Protein AF-A0A4V1UJS9-F1 (afdb_monomer_lite)

Radius of gyration: 13.14 Å; chains: 1; bounding box: 33×23×34 Å

pLDDT: mean 77.14, std 13.51, range [44.62, 93.06]

Secondary structure (DSSP, 8-state):
-HHHHHHHSS-TT----EEEEEEE-TTS-EEEEEEE-SS--TT----S-SHHHHHHHHHHHHTT--EEE-TTSSS-EEEEEE--

Structure (mmCIF, N/CA/C/O backbone):
data_AF-A0A4V1UJS9-F1
#
_entry.id   AF-A0A4V1UJS9-F1
#
loop_
_atom_site.group_PDB
_atom_site.id
_atom_site.type_symbol
_atom_site.label_atom_id
_atom_site.label_alt_id
_atom_site.label_comp_id
_atom_site.label_asym_id
_atom_site.label_entity_id
_atom_site.label_seq_id
_atom_site.pdbx_PDB_ins_code
_atom_site.Cartn_x
_atom_site.Cartn_y
_atom_site.Cartn_z
_atom_site.occupancy
_atom_site.B_iso_or_equiv
_atom_site.auth_seq_id
_atom_site.auth_comp_id
_atom_site.auth_asym_id
_atom_site.auth_atom_id
_atom_site.pdbx_PDB_model_num
ATOM 1 N N . LEU A 1 1 ? 6.543 -1.382 4.487 1.00 72.31 1 LEU A N 1
ATOM 2 C CA . LEU A 1 1 ? 5.760 -1.692 3.268 1.00 72.31 1 LEU A CA 1
ATOM 3 C C . LEU A 1 1 ? 6.197 -0.811 2.103 1.00 72.31 1 LEU A C 1
ATOM 5 O O . LEU A 1 1 ? 6.667 -1.355 1.116 1.00 72.31 1 LEU A O 1
ATOM 9 N N . VAL A 1 2 ? 6.196 0.516 2.267 1.00 80.00 2 VAL A N 1
ATOM 10 C CA . VAL A 1 2 ? 6.664 1.486 1.251 1.00 80.00 2 VAL A CA 1
ATOM 11 C C . VAL A 1 2 ? 8.060 1.170 0.701 1.00 80.00 2 VAL A C 1
ATOM 13 O O . VAL A 1 2 ? 8.248 1.116 -0.505 1.00 80.00 2 VAL A O 1
ATOM 16 N N . THR A 1 3 ? 9.037 0.860 1.559 1.00 76.38 3 THR A N 1
ATOM 17 C CA . THR A 1 3 ? 10.395 0.501 1.107 1.00 76.38 3 THR A CA 1
ATOM 18 C C . THR A 1 3 ? 10.431 -0.743 0.217 1.00 76.38 3 THR A C 1
ATOM 20 O O . THR A 1 3 ? 11.293 -0.833 -0.648 1.00 76.38 3 THR A O 1
ATOM 23 N N . ASN A 1 4 ? 9.525 -1.707 0.417 1.00 76.62 4 ASN A N 1
ATOM 24 C CA . ASN A 1 4 ? 9.447 -2.878 -0.456 1.00 76.62 4 ASN A CA 1
ATOM 25 C C . ASN A 1 4 ? 8.826 -2.492 -1.802 1.00 76.62 4 ASN A C 1
ATOM 27 O O . ASN A 1 4 ? 9.370 -2.877 -2.827 1.00 76.62 4 ASN A O 1
ATOM 31 N N . ALA A 1 5 ? 7.767 -1.679 -1.805 1.00 80.19 5 ALA A N 1
ATOM 32 C CA . ALA A 1 5 ? 7.193 -1.159 -3.045 1.00 80.19 5 ALA A CA 1
ATOM 33 C C . ALA A 1 5 ? 8.254 -0.398 -3.866 1.00 80.19 5 ALA A C 1
ATOM 35 O O . ALA A 1 5 ? 8.482 -0.720 -5.023 1.00 80.19 5 ALA A O 1
ATOM 36 N N . VAL A 1 6 ? 9.027 0.499 -3.242 1.00 80.88 6 VAL A N 1
ATOM 37 C CA . VAL A 1 6 ? 10.108 1.245 -3.924 1.00 80.88 6 VAL A CA 1
ATOM 38 C C . VAL A 1 6 ? 11.188 0.326 -4.505 1.00 80.88 6 VAL A C 1
ATOM 40 O O . VAL A 1 6 ? 11.774 0.643 -5.533 1.00 80.88 6 VAL A O 1
ATOM 43 N N . LYS A 1 7 ? 11.477 -0.805 -3.854 1.00 79.06 7 LYS A N 1
ATOM 44 C CA . LYS A 1 7 ? 12.525 -1.733 -4.299 1.00 79.06 7 LYS A CA 1
ATOM 45 C C . LYS A 1 7 ? 12.093 -2.671 -5.419 1.00 79.06 7 LYS A C 1
ATOM 47 O O . LYS A 1 7 ? 12.965 -3.136 -6.143 1.00 79.06 7 LYS A O 1
ATOM 52 N N . TYR A 1 8 ? 10.808 -3.018 -5.490 1.00 81.44 8 TYR A N 1
ATOM 53 C CA . TYR A 1 8 ? 10.355 -4.168 -6.279 1.00 81.44 8 TYR A CA 1
ATOM 54 C C . TYR A 1 8 ? 9.169 -3.878 -7.207 1.00 81.44 8 TYR A C 1
ATOM 56 O O . TYR A 1 8 ? 8.875 -4.718 -8.049 1.00 81.44 8 TYR A O 1
ATOM 64 N N . ALA A 1 9 ? 8.478 -2.740 -7.073 1.00 81.75 9 ALA A N 1
ATOM 65 C CA . ALA A 1 9 ? 7.303 -2.442 -7.895 1.00 81.75 9 ALA A CA 1
ATOM 66 C C . ALA A 1 9 ? 7.661 -2.147 -9.359 1.00 81.75 9 ALA A C 1
ATOM 68 O O . ALA A 1 9 ? 6.912 -2.514 -10.260 1.00 81.75 9 ALA A O 1
ATOM 69 N N . TYR A 1 10 ? 8.801 -1.497 -9.608 1.00 85.56 10 TYR A N 1
ATOM 70 C CA . TYR A 1 10 ? 9.205 -1.070 -10.948 1.00 85.56 10 TYR A CA 1
ATOM 71 C C . TYR A 1 10 ? 10.707 -1.274 -11.158 1.00 85.56 10 TYR A C 1
ATOM 73 O O . TYR A 1 10 ? 11.505 -1.061 -10.244 1.00 85.56 10 TYR A O 1
ATOM 81 N N . GLU A 1 11 ? 11.085 -1.680 -12.370 1.00 83.31 11 GLU A N 1
ATOM 82 C CA . GLU A 1 11 ? 12.487 -1.841 -12.767 1.00 83.31 11 GLU A CA 1
ATOM 83 C C . GLU A 1 11 ? 13.203 -0.479 -12.879 1.00 83.31 11 GLU A C 1
ATOM 85 O O . GLU A 1 11 ? 12.561 0.551 -13.117 1.00 83.31 11 GLU A O 1
ATOM 90 N N . PRO A 1 12 ? 14.543 -0.427 -12.755 1.00 81.88 12 PRO A N 1
ATOM 91 C CA . PRO A 1 12 ? 15.298 0.808 -12.938 1.00 81.88 12 PRO A CA 1
ATOM 92 C C . PRO A 1 12 ? 15.003 1.473 -14.291 1.00 81.88 12 PRO A C 1
ATOM 94 O O . PRO A 1 12 ? 15.155 0.865 -15.347 1.00 81.88 12 PRO A O 1
ATOM 97 N N . GLY A 1 13 ? 14.602 2.746 -14.260 1.00 82.19 13 GLY A N 1
ATOM 98 C CA . GLY A 1 13 ? 14.236 3.507 -15.462 1.00 82.19 13 GLY A CA 1
ATOM 99 C C . GLY A 1 13 ? 12.775 3.352 -15.898 1.00 82.19 13 GLY A C 1
ATOM 100 O O . GLY A 1 13 ? 12.344 4.068 -16.801 1.00 82.19 13 GLY A O 1
ATOM 101 N N . GLN A 1 14 ? 11.993 2.492 -15.240 1.00 86.06 14 GLN A N 1
ATOM 102 C CA . GLN A 1 14 ? 10.548 2.415 -15.417 1.00 86.06 14 GLN A CA 1
ATOM 103 C C . GLN A 1 14 ? 9.846 3.338 -14.411 1.00 86.06 14 GLN A C 1
ATOM 105 O O . GLN A 1 14 ? 9.976 3.185 -13.198 1.00 86.06 14 GLN A O 1
ATOM 110 N N . GLY A 1 15 ? 9.095 4.314 -14.925 1.00 83.75 15 GLY A N 1
ATOM 111 C CA . GLY A 1 15 ? 8.228 5.156 -14.104 1.00 83.75 15 GLY A CA 1
ATOM 112 C C . GLY A 1 15 ? 6.988 4.393 -13.638 1.00 83.75 15 GLY A C 1
ATOM 113 O O . GLY A 1 15 ? 6.437 3.578 -14.379 1.00 83.75 15 GLY A O 1
ATOM 114 N N . GLY A 1 16 ? 6.534 4.689 -12.426 1.00 87.50 16 GLY A N 1
ATOM 115 C CA . GLY A 1 16 ? 5.335 4.094 -11.859 1.00 87.50 16 GLY A CA 1
ATOM 116 C C . GLY A 1 16 ? 4.954 4.745 -10.536 1.00 87.50 16 GLY A C 1
ATOM 117 O O . GLY A 1 16 ? 5.757 5.446 -9.919 1.00 87.50 16 GLY A O 1
ATOM 118 N N . GLU A 1 17 ? 3.707 4.544 -10.124 1.00 90.94 17 GLU A N 1
ATOM 119 C CA . GLU A 1 17 ? 3.164 5.156 -8.916 1.00 90.94 17 GLU A CA 1
ATOM 120 C C . GLU A 1 17 ? 3.181 4.166 -7.748 1.00 90.94 17 GLU A C 1
ATOM 122 O O . GLU A 1 17 ? 2.915 2.974 -7.919 1.00 90.94 17 GLU A O 1
ATOM 127 N N . ILE A 1 18 ? 3.495 4.673 -6.558 1.00 88.00 18 ILE A N 1
ATOM 128 C CA . ILE A 1 18 ? 3.309 3.966 -5.292 1.00 88.00 18 ILE A CA 1
ATOM 129 C C . ILE A 1 18 ? 2.352 4.814 -4.469 1.00 88.00 18 ILE A C 1
ATOM 131 O O . ILE A 1 18 ? 2.645 5.975 -4.178 1.00 88.00 18 ILE A O 1
ATOM 135 N N . ARG A 1 19 ? 1.224 4.232 -4.079 1.00 93.06 19 ARG A N 1
ATOM 136 C CA . ARG A 1 19 ? 0.175 4.923 -3.330 1.00 93.06 19 ARG A CA 1
ATOM 137 C C . ARG A 1 19 ? 0.194 4.456 -1.883 1.00 93.06 19 ARG A C 1
ATOM 139 O O . ARG A 1 19 ? 0.266 3.259 -1.604 1.00 93.06 19 ARG A O 1
ATOM 146 N N . VAL A 1 20 ? 0.164 5.417 -0.962 1.00 90.38 20 VAL A N 1
ATOM 147 C CA . VAL A 1 20 ? 0.100 5.188 0.487 1.00 90.38 20 VAL A CA 1
ATOM 148 C C . VAL A 1 20 ? -1.140 5.893 1.007 1.00 90.38 20 VAL A C 1
ATOM 150 O O . VAL A 1 20 ? -1.218 7.118 0.962 1.00 90.38 20 VAL A O 1
ATOM 153 N N . ILE A 1 21 ? -2.111 5.115 1.466 1.00 92.75 21 ILE A N 1
ATOM 154 C CA . ILE A 1 21 ? -3.445 5.587 1.837 1.00 92.75 21 ILE A CA 1
ATOM 155 C C . ILE A 1 21 ? -3.688 5.197 3.290 1.00 92.75 21 ILE A C 1
ATOM 157 O O . ILE A 1 21 ? -3.437 4.054 3.666 1.00 92.75 21 ILE A O 1
ATOM 161 N N . LEU A 1 22 ? -4.157 6.141 4.102 1.00 89.38 22 LEU A N 1
ATOM 162 C CA . LEU A 1 22 ? -4.601 5.891 5.469 1.00 89.38 22 LEU A CA 1
ATOM 163 C C . LEU A 1 22 ? -6.040 6.382 5.601 1.00 89.38 22 LEU A C 1
ATOM 165 O O . LEU A 1 22 ? -6.296 7.577 5.467 1.00 89.38 22 LEU A O 1
ATOM 169 N N . GLU A 1 23 ? -6.957 5.462 5.861 1.00 93.06 23 GLU A N 1
ATOM 170 C CA . GLU A 1 23 ? -8.394 5.728 5.938 1.00 93.06 23 GLU A CA 1
ATOM 171 C C . GLU A 1 23 ? -9.045 4.860 7.024 1.00 93.06 23 GLU A C 1
ATOM 173 O O . GLU A 1 23 ? -8.460 3.851 7.412 1.00 93.06 23 GLU A O 1
ATOM 178 N N . PRO A 1 24 ? -10.209 5.229 7.578 1.00 91.38 24 PRO A N 1
ATOM 179 C CA . PRO A 1 24 ? -10.926 4.358 8.505 1.00 91.38 24 PRO A CA 1
ATOM 180 C C . PRO A 1 24 ? -11.516 3.124 7.791 1.00 91.38 24 PRO A C 1
ATOM 182 O O . PRO A 1 24 ? -12.043 3.244 6.687 1.00 91.38 24 PRO A O 1
ATOM 185 N N . ASP A 1 25 ? -11.463 1.950 8.430 1.00 89.31 25 ASP A N 1
ATOM 186 C CA . ASP A 1 25 ? -12.178 0.740 8.002 1.00 89.31 25 ASP A CA 1
ATOM 187 C C . ASP A 1 25 ? -13.656 0.766 8.439 1.00 89.31 25 ASP A C 1
ATOM 189 O O . ASP A 1 25 ? -14.097 1.649 9.180 1.00 89.31 25 ASP A O 1
ATOM 193 N N . GLU A 1 26 ? -14.435 -0.228 8.002 1.00 87.69 26 GLU A N 1
ATOM 194 C CA . GLU A 1 26 ? -15.867 -0.351 8.332 1.00 87.69 26 GLU A CA 1
ATOM 195 C C . GLU A 1 26 ? -16.149 -0.449 9.844 1.00 87.69 26 GLU A C 1
ATOM 197 O O . GLU A 1 26 ? -17.262 -0.171 10.287 1.00 87.69 26 GLU A O 1
ATOM 202 N N . ASN A 1 27 ? -15.144 -0.815 10.644 1.00 86.69 27 ASN A N 1
ATOM 203 C CA . ASN A 1 27 ? -15.227 -0.946 12.097 1.00 86.69 27 ASN A CA 1
ATOM 204 C C . ASN A 1 27 ? -14.633 0.269 12.835 1.00 86.69 27 ASN A C 1
ATOM 206 O O . ASN A 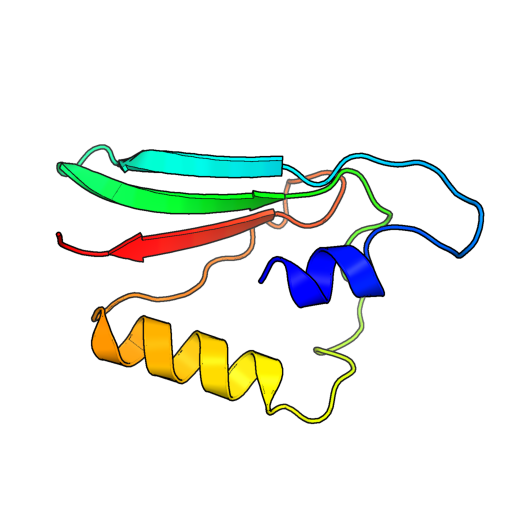1 27 ? -14.509 0.238 14.059 1.00 86.69 27 ASN A O 1
ATOM 210 N N . GLY A 1 28 ? -14.254 1.333 12.116 1.00 86.44 28 GLY A N 1
ATOM 211 C CA . GLY A 1 28 ? -13.667 2.545 12.688 1.00 86.44 28 GLY A CA 1
ATOM 212 C C . GLY A 1 28 ? -12.189 2.426 13.076 1.00 86.44 28 GLY A C 1
ATOM 213 O O . GLY A 1 28 ? -11.678 3.303 13.771 1.00 86.44 28 GLY A O 1
ATOM 214 N N . ARG A 1 29 ? -11.488 1.372 12.641 1.00 88.31 29 ARG A N 1
ATOM 215 C CA . ARG A 1 29 ? -10.033 1.229 12.823 1.00 88.31 29 ARG A CA 1
ATOM 216 C C . ARG A 1 29 ? -9.281 1.950 11.713 1.00 88.31 29 ARG A C 1
ATOM 218 O O . ARG A 1 29 ? -9.825 2.167 10.639 1.00 88.31 29 ARG A O 1
ATOM 225 N N . ALA A 1 30 ? -8.014 2.282 11.924 1.00 87.50 30 ALA A N 1
ATOM 226 C CA . ALA A 1 30 ? -7.183 2.850 10.870 1.00 87.50 30 ALA A CA 1
ATOM 227 C C . ALA A 1 30 ? -6.696 1.753 9.907 1.00 87.50 30 ALA A C 1
ATOM 229 O O . ALA A 1 30 ? -6.023 0.811 10.320 1.00 87.50 30 ALA A O 1
ATOM 230 N N . LEU A 1 31 ? -7.001 1.888 8.618 1.00 90.44 31 LEU A N 1
ATOM 231 C CA . LEU A 1 31 ? -6.547 1.032 7.527 1.00 90.44 31 LEU A CA 1
ATOM 232 C C . LEU A 1 31 ? -5.441 1.734 6.737 1.00 90.44 31 LEU A C 1
ATOM 234 O O . LEU A 1 31 ? -5.684 2.675 5.983 1.00 90.44 31 LEU A O 1
ATOM 238 N N . LEU A 1 32 ? -4.210 1.249 6.889 1.00 88.50 32 LEU A N 1
ATOM 239 C CA . LEU A 1 32 ? -3.080 1.645 6.056 1.00 88.50 32 LEU A CA 1
ATOM 240 C C . LEU A 1 32 ? -2.990 0.721 4.839 1.00 88.50 32 LEU A C 1
ATOM 242 O O . LEU A 1 32 ? -2.751 -0.479 4.983 1.00 88.50 32 LEU A O 1
ATOM 246 N N . THR A 1 33 ? -3.088 1.295 3.646 1.00 90.56 33 THR A N 1
ATOM 247 C CA . THR A 1 33 ? -2.882 0.612 2.367 1.00 90.56 33 THR A CA 1
ATOM 248 C C . THR A 1 33 ? -1.616 1.135 1.693 1.00 90.56 33 THR A C 1
ATOM 250 O O . THR A 1 33 ? -1.415 2.342 1.571 1.00 90.56 33 THR A O 1
ATOM 253 N N . VAL A 1 34 ? -0.752 0.227 1.240 1.00 89.56 34 VAL A N 1
ATOM 254 C CA . VAL A 1 34 ? 0.377 0.532 0.352 1.00 89.56 34 VAL A CA 1
ATOM 255 C C . VAL A 1 34 ? 0.220 -0.293 -0.912 1.00 89.56 34 VAL A C 1
ATOM 257 O O . VAL A 1 34 ? 0.217 -1.523 -0.834 1.00 89.56 34 VAL A O 1
ATOM 260 N N . GLU A 1 35 ? 0.105 0.370 -2.058 1.00 91.88 35 GLU A N 1
ATOM 261 C CA . GLU A 1 35 ? -0.110 -0.297 -3.339 1.00 91.88 35 GLU A CA 1
ATOM 262 C C . GLU A 1 35 ? 0.720 0.277 -4.490 1.00 91.88 35 GLU A C 1
ATOM 264 O O . GLU A 1 35 ? 1.136 1.435 -4.464 1.00 91.88 35 GLU A O 1
ATOM 269 N N . ASP A 1 36 ? 0.930 -0.550 -5.508 1.00 90.69 36 ASP A N 1
ATOM 270 C CA . ASP A 1 36 ? 1.556 -0.204 -6.782 1.00 90.69 36 ASP A CA 1
ATOM 271 C C . ASP A 1 36 ? 0.856 -0.922 -7.947 1.00 90.69 36 ASP A C 1
ATOM 273 O O . ASP A 1 36 ? 0.051 -1.831 -7.739 1.00 90.69 36 ASP A O 1
ATOM 277 N N . ASP A 1 37 ? 1.159 -0.516 -9.178 1.00 90.44 37 ASP A N 1
ATOM 278 C CA . ASP A 1 37 ? 0.666 -1.139 -10.415 1.00 90.44 37 ASP A CA 1
ATOM 279 C C . ASP A 1 37 ? 1.762 -1.945 -11.129 1.00 90.44 37 ASP A C 1
ATOM 281 O O . ASP A 1 37 ? 1.712 -2.130 -12.352 1.00 90.44 37 ASP A O 1
ATOM 285 N N . GLY A 1 38 ? 2.773 -2.380 -10.370 1.00 86.62 38 GLY A N 1
ATOM 286 C CA . GLY A 1 38 ? 3.898 -3.169 -10.847 1.00 86.62 38 GLY A CA 1
ATOM 287 C C . GLY A 1 38 ? 3.498 -4.573 -11.316 1.00 86.62 38 GLY A C 1
ATO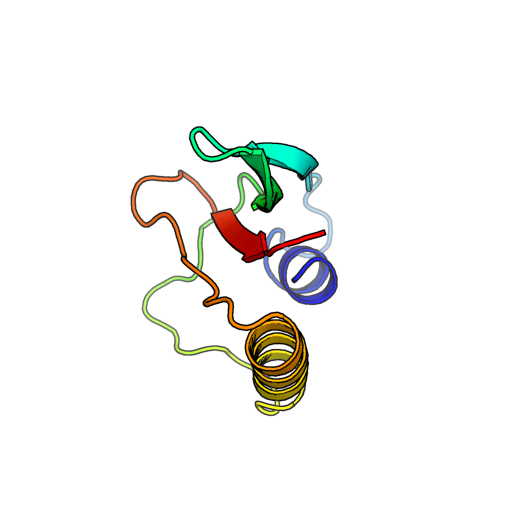M 288 O O . GLY A 1 38 ? 2.317 -4.910 -11.385 1.00 86.62 38 GLY A O 1
ATOM 289 N N . PRO A 1 39 ? 4.470 -5.447 -11.614 1.00 82.69 39 PRO A N 1
ATOM 290 C CA . PRO A 1 39 ? 4.207 -6.816 -12.066 1.00 82.69 39 PRO A CA 1
ATOM 291 C C . PRO A 1 39 ? 3.684 -7.753 -10.956 1.00 82.69 39 PRO A C 1
ATOM 293 O O . PRO A 1 39 ? 3.474 -8.940 -11.207 1.00 82.69 39 PRO A O 1
ATOM 296 N N . GLY A 1 40 ? 3.487 -7.251 -9.731 1.00 78.75 40 GLY A N 1
ATOM 297 C CA . GLY A 1 40 ? 3.110 -8.046 -8.563 1.00 78.75 40 GLY A CA 1
ATOM 298 C C . GLY A 1 40 ? 4.301 -8.763 -7.911 1.00 78.75 40 GLY A C 1
ATOM 299 O O . GLY A 1 40 ? 5.455 -8.586 -8.292 1.00 78.75 40 GLY A O 1
ATOM 300 N N . MET A 1 41 ? 4.029 -9.581 -6.889 1.00 68.44 41 MET A N 1
ATOM 301 C CA . MET A 1 41 ? 5.072 -10.270 -6.105 1.00 68.44 41 MET A CA 1
ATOM 302 C C . MET A 1 41 ? 5.668 -11.527 -6.780 1.00 68.44 41 MET A C 1
ATOM 304 O O . MET A 1 41 ? 6.683 -12.038 -6.305 1.00 68.44 41 MET A O 1
ATOM 308 N N . GLY A 1 42 ? 5.089 -12.016 -7.886 1.00 63.22 42 GLY A N 1
ATOM 309 C CA . GLY A 1 42 ? 5.454 -13.300 -8.512 1.00 63.22 42 GLY A CA 1
ATOM 310 C C . GLY A 1 42 ? 5.289 -14.518 -7.576 1.00 63.22 42 GLY A C 1
ATOM 311 O O . GLY A 1 42 ? 4.767 -14.392 -6.472 1.00 63.22 42 GLY A O 1
ATOM 312 N N . ASP A 1 43 ? 5.789 -15.696 -7.983 1.00 49.66 43 ASP A N 1
ATOM 313 C CA . ASP A 1 43 ? 5.871 -16.921 -7.142 1.00 49.66 43 ASP A CA 1
ATOM 314 C C . ASP A 1 43 ? 6.942 -16.831 -6.029 1.00 49.66 43 ASP A C 1
ATOM 316 O O . ASP A 1 43 ? 7.214 -17.782 -5.292 1.00 49.66 43 ASP A O 1
ATOM 320 N N . GLY A 1 44 ? 7.621 -15.688 -5.919 1.00 46.12 44 GLY A N 1
ATOM 321 C CA . GLY A 1 44 ? 8.787 -15.514 -5.071 1.00 46.12 44 GLY A CA 1
ATOM 322 C C . GLY A 1 44 ? 8.420 -15.053 -3.668 1.00 46.12 44 GLY A C 1
ATOM 323 O O . GLY A 1 44 ? 8.015 -13.911 -3.467 1.00 46.12 44 GLY A O 1
ATOM 324 N N . ALA A 1 45 ? 8.680 -15.908 -2.678 1.00 48.44 45 ALA A N 1
ATOM 325 C CA . ALA A 1 45 ? 8.803 -15.508 -1.280 1.00 48.44 45 ALA A CA 1
ATOM 326 C C . ALA A 1 45 ? 9.619 -14.207 -1.137 1.00 48.44 45 ALA A C 1
ATOM 328 O O . ALA A 1 45 ? 10.604 -14.016 -1.850 1.00 48.44 45 ALA A O 1
ATOM 329 N N . VAL A 1 46 ? 9.212 -13.348 -0.192 1.00 51.34 46 VAL A N 1
ATOM 330 C CA . VAL A 1 46 ? 9.828 -12.056 0.170 1.00 51.34 46 VAL A CA 1
ATOM 331 C C . VAL A 1 46 ? 11.356 -12.085 -0.009 1.00 51.34 46 VAL A C 1
ATOM 333 O O . VAL A 1 46 ? 12.084 -12.543 0.872 1.00 51.34 46 VAL A O 1
ATOM 336 N N . LYS A 1 47 ? 11.864 -11.595 -1.149 1.00 44.62 47 LYS A N 1
ATOM 337 C CA . LYS A 1 47 ? 13.306 -11.567 -1.449 1.00 44.62 47 LYS A CA 1
ATOM 338 C C . LYS A 1 47 ? 13.977 -10.413 -0.708 1.00 44.62 47 LYS A C 1
ATOM 340 O O . LYS A 1 47 ? 14.271 -9.367 -1.273 1.00 44.62 47 LYS A O 1
ATOM 345 N N . GLY A 1 48 ? 14.223 -10.605 0.582 1.00 52.56 48 GLY A N 1
ATOM 346 C CA . GLY A 1 48 ? 14.997 -9.709 1.438 1.00 52.56 48 GLY A CA 1
ATOM 347 C C . GLY A 1 48 ? 15.512 -10.459 2.662 1.00 52.56 48 GLY A C 1
ATOM 348 O O . GLY A 1 48 ? 15.154 -11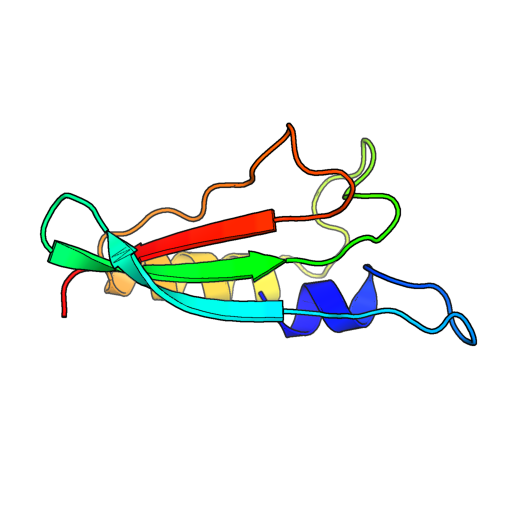.612 2.874 1.00 52.56 48 GLY A O 1
ATOM 349 N N . THR A 1 49 ? 16.310 -9.815 3.516 1.00 50.19 49 THR A N 1
ATOM 350 C CA . THR A 1 49 ? 16.917 -10.412 4.732 1.00 50.19 49 THR A CA 1
ATOM 351 C C . THR A 1 49 ? 15.908 -10.933 5.774 1.00 50.19 49 THR A C 1
ATOM 353 O O . THR A 1 49 ? 16.276 -11.244 6.905 1.00 50.19 49 THR A O 1
ATOM 356 N N . GLY A 1 50 ? 14.609 -10.936 5.464 1.00 55.38 50 GLY A N 1
ATOM 357 C CA . GLY A 1 50 ? 13.520 -11.156 6.406 1.00 55.38 50 GLY A CA 1
ATOM 358 C C . GLY A 1 50 ? 13.363 -10.020 7.417 1.00 55.38 50 GLY A C 1
ATOM 359 O O . GLY A 1 50 ? 12.341 -9.966 8.083 1.00 55.38 50 GLY A O 1
ATOM 360 N N . LEU A 1 51 ? 14.313 -9.081 7.521 1.00 52.09 51 LEU A N 1
ATOM 361 C CA . LEU A 1 51 ? 14.288 -8.001 8.507 1.00 52.09 51 LEU A CA 1
ATOM 362 C C . LEU A 1 51 ? 13.155 -7.008 8.239 1.00 52.09 51 LEU A C 1
ATOM 364 O O . LEU A 1 51 ? 12.433 -6.658 9.159 1.00 52.09 51 LEU A O 1
ATOM 368 N N . GLY A 1 52 ? 12.949 -6.604 6.981 1.00 58.69 52 GLY A N 1
ATOM 369 C CA . GLY A 1 52 ? 11.836 -5.721 6.614 1.00 58.69 52 GLY A CA 1
ATOM 370 C C . GLY A 1 52 ? 10.476 -6.359 6.908 1.00 58.69 52 GLY A C 1
ATOM 371 O O . GLY A 1 52 ? 9.607 -5.710 7.481 1.00 58.69 52 GLY A O 1
ATOM 372 N N . GLY A 1 53 ? 10.332 -7.653 6.596 1.00 62.44 53 GLY A N 1
ATOM 373 C CA . GLY A 1 53 ? 9.165 -8.452 6.973 1.00 62.44 53 GLY A CA 1
ATOM 374 C C . GLY A 1 53 ? 8.998 -8.544 8.490 1.00 62.44 53 GLY A C 1
ATOM 375 O O . GLY A 1 53 ? 7.928 -8.239 8.987 1.00 62.44 53 GLY A O 1
ATOM 376 N N . LYS A 1 54 ? 10.067 -8.846 9.237 1.00 61.06 54 LYS A N 1
ATOM 377 C CA . LYS A 1 54 ? 10.071 -8.907 10.710 1.00 61.06 54 LYS A CA 1
ATOM 378 C C . LYS A 1 54 ? 9.729 -7.569 11.362 1.00 61.06 54 LYS A C 1
ATOM 380 O O . LYS A 1 54 ? 9.026 -7.567 12.359 1.00 61.06 54 LYS A O 1
ATOM 385 N N . ILE A 1 55 ? 10.189 -6.447 10.811 1.00 63.12 55 ILE A N 1
ATOM 386 C CA . ILE A 1 55 ? 9.868 -5.098 11.296 1.00 63.12 55 ILE A CA 1
ATOM 387 C C . ILE A 1 55 ? 8.388 -4.786 11.053 1.00 63.12 55 ILE A C 1
ATOM 389 O O . ILE A 1 55 ? 7.707 -4.311 11.955 1.00 63.12 55 ILE A O 1
ATOM 393 N N . ILE A 1 56 ? 7.874 -5.106 9.863 1.00 65.25 56 ILE A N 1
ATOM 394 C CA . ILE A 1 56 ? 6.448 -4.975 9.552 1.00 65.2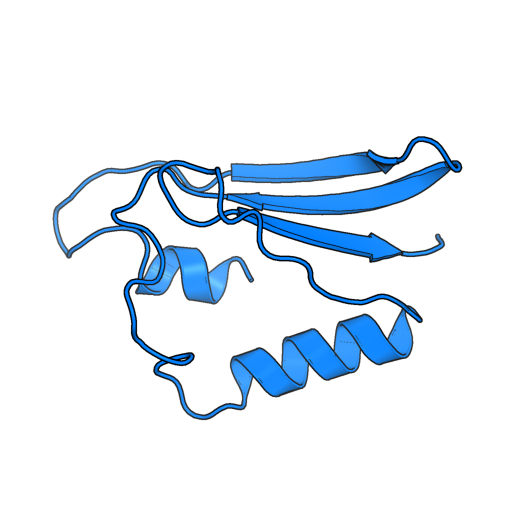5 56 ILE A CA 1
ATOM 395 C C . ILE A 1 56 ? 5.617 -5.879 10.477 1.00 65.25 56 ILE A C 1
ATOM 397 O O . ILE A 1 56 ? 4.644 -5.413 11.055 1.00 65.25 56 ILE A O 1
ATOM 401 N N . SER A 1 57 ? 6.023 -7.135 10.679 1.00 62.88 57 SER A N 1
ATOM 402 C CA . SER A 1 57 ? 5.367 -8.077 11.592 1.00 62.88 57 SER A CA 1
ATOM 403 C C . SER A 1 57 ? 5.441 -7.632 13.053 1.00 62.88 57 SER A C 1
ATOM 405 O O . SER A 1 57 ? 4.478 -7.824 13.781 1.00 62.88 57 SER A O 1
ATOM 407 N N . ALA A 1 58 ? 6.541 -7.017 13.492 1.00 61.25 58 ALA A N 1
ATOM 408 C CA . ALA A 1 58 ? 6.685 -6.488 14.847 1.00 61.25 58 ALA A CA 1
ATOM 409 C C . ALA A 1 58 ? 5.807 -5.248 15.070 1.00 61.25 58 ALA A C 1
ATOM 411 O O . ALA A 1 58 ? 5.167 -5.142 16.112 1.00 61.25 58 ALA A O 1
ATOM 412 N N . MET A 1 59 ? 5.717 -4.349 14.083 1.00 64.62 59 MET A N 1
ATOM 413 C CA . MET A 1 59 ? 4.782 -3.219 14.125 1.00 64.62 59 MET A CA 1
ATOM 414 C C . MET A 1 59 ? 3.329 -3.696 14.111 1.00 64.62 59 MET A C 1
ATOM 416 O O . MET A 1 59 ? 2.536 -3.249 14.930 1.00 64.62 59 MET A O 1
ATOM 420 N N . ALA A 1 60 ? 2.997 -4.657 13.246 1.00 66.19 60 ALA A N 1
ATOM 421 C CA . ALA A 1 60 ? 1.676 -5.271 13.199 1.00 66.19 60 ALA A CA 1
ATOM 422 C C . ALA A 1 60 ? 1.337 -5.960 14.536 1.00 66.19 60 ALA A C 1
ATOM 424 O O . ALA A 1 60 ? 0.267 -5.734 15.088 1.00 66.19 60 ALA A O 1
ATOM 425 N N . SER A 1 61 ? 2.287 -6.688 15.137 1.00 61.25 61 SER A N 1
ATOM 426 C CA . SER A 1 61 ? 2.128 -7.306 16.459 1.00 61.25 61 SER A CA 1
ATOM 427 C C . SER A 1 61 ? 1.941 -6.281 17.581 1.00 61.25 61 SER A C 1
ATOM 429 O O . SER A 1 61 ? 1.143 -6.526 18.483 1.00 61.25 61 SER A O 1
ATOM 431 N N . GLY A 1 62 ? 2.648 -5.147 17.543 1.00 59.59 62 GLY A N 1
ATOM 432 C CA . GLY A 1 62 ? 2.457 -4.044 18.492 1.00 59.59 62 GLY A CA 1
ATOM 433 C C . GLY A 1 62 ? 1.087 -3.374 18.359 1.00 59.59 62 GLY A C 1
ATOM 434 O O . GLY A 1 62 ? 0.535 -2.893 19.342 1.00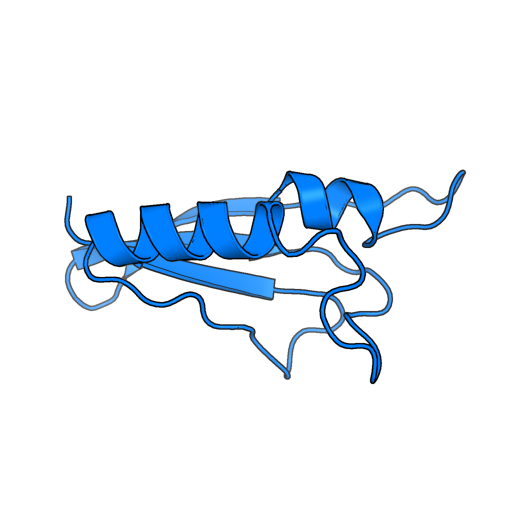 59.59 62 GLY A O 1
ATOM 435 N N . LEU A 1 63 ? 0.515 -3.421 17.156 1.00 65.62 63 LEU A N 1
ATOM 436 C CA . LEU A 1 63 ? -0.790 -2.871 16.803 1.00 65.62 63 LEU A CA 1
ATOM 437 C C . LEU A 1 63 ? -1.931 -3.911 16.845 1.00 65.62 63 LEU A C 1
ATOM 439 O O . LEU A 1 63 ? -3.042 -3.607 16.421 1.00 65.62 63 LEU A O 1
ATOM 443 N N . ARG A 1 64 ? -1.665 -5.142 17.326 1.00 63.09 64 ARG A N 1
ATOM 444 C CA . ARG A 1 64 ? -2.587 -6.306 17.284 1.00 63.09 64 ARG A CA 1
ATOM 445 C C . ARG A 1 64 ? -3.234 -6.530 15.906 1.00 63.09 64 ARG A C 1
ATOM 447 O O . ARG A 1 64 ? -4.379 -6.960 15.799 1.00 63.09 64 ARG A O 1
ATOM 454 N N . SER A 1 65 ? -2.484 -6.241 14.854 1.00 65.25 65 SER A N 1
ATOM 455 C CA . SER A 1 65 ? -2.920 -6.267 13.464 1.00 65.25 65 SER A CA 1
ATOM 456 C C . SER A 1 65 ? -2.147 -7.315 12.660 1.00 65.25 65 SER A C 1
ATOM 458 O O . SER A 1 65 ? -1.066 -7.754 13.060 1.00 65.25 65 SER A O 1
ATOM 460 N N . ALA A 1 66 ? -2.687 -7.710 11.507 1.00 70.81 66 ALA A N 1
ATOM 461 C CA . ALA A 1 66 ? -2.025 -8.559 10.525 1.00 70.81 66 ALA A CA 1
ATOM 462 C C . ALA A 1 66 ? -1.907 -7.819 9.188 1.00 70.81 66 ALA A C 1
ATOM 464 O O . ALA A 1 66 ? -2.775 -7.031 8.819 1.00 70.81 66 ALA A O 1
ATOM 465 N N . VAL A 1 67 ? -0.813 -8.072 8.465 1.00 79.81 67 VAL A N 1
ATOM 466 C CA . VAL A 1 67 ? -0.623 -7.530 7.114 1.00 79.81 67 VAL A CA 1
ATOM 467 C C . VAL A 1 67 ? -1.278 -8.477 6.129 1.00 79.81 67 VAL A C 1
ATOM 469 O O . VAL A 1 67 ? -0.893 -9.644 6.045 1.00 79.81 67 VAL A O 1
ATOM 472 N N . GLU A 1 68 ? -2.218 -7.959 5.358 1.00 85.00 68 GLU A N 1
ATOM 473 C CA . GLU A 1 68 ? -2.920 -8.704 4.323 1.00 85.00 68 GLU A CA 1
ATOM 474 C C . GLU A 1 68 ? -2.455 -8.258 2.940 1.00 85.00 68 GLU A C 1
ATOM 476 O O . GLU A 1 68 ? -2.229 -7.072 2.698 1.00 85.00 68 GLU A O 1
ATOM 481 N N . PHE A 1 69 ? -2.312 -9.212 2.021 1.00 84.19 69 PHE A N 1
ATOM 482 C CA . PHE A 1 69 ? -1.976 -8.940 0.625 1.00 84.19 69 PHE A CA 1
ATOM 483 C C . PHE A 1 69 ? -3.177 -9.255 -0.263 1.00 84.19 69 PHE A C 1
ATOM 485 O O . PHE A 1 69 ? -3.689 -10.376 -0.251 1.00 84.19 69 PHE A O 1
ATOM 492 N N . ASP A 1 70 ? -3.612 -8.270 -1.044 1.00 84.81 70 ASP A N 1
ATOM 493 C CA . ASP A 1 70 ? -4.709 -8.418 -1.998 1.00 84.81 70 ASP A CA 1
ATOM 494 C C . ASP A 1 70 ? -4.200 -9.113 -3.267 1.00 84.81 70 ASP A C 1
ATOM 496 O O . ASP A 1 70 ? -3.543 -8.503 -4.110 1.00 84.81 70 ASP A O 1
ATOM 500 N N . LYS A 1 71 ? -4.491 -10.412 -3.389 1.00 78.81 71 LYS A N 1
ATOM 501 C CA . LYS A 1 71 ? -4.073 -11.236 -4.537 1.00 78.81 71 LYS A CA 1
ATOM 502 C C . LYS A 1 71 ? -4.801 -10.889 -5.841 1.00 78.81 71 LYS A C 1
ATOM 504 O O . LYS A 1 71 ? -4.388 -11.374 -6.888 1.00 78.81 71 LYS A O 1
ATOM 509 N N . GLY A 1 72 ? -5.893 -10.123 -5.779 1.00 81.50 72 GLY A N 1
ATOM 510 C CA . GLY A 1 72 ? -6.656 -9.694 -6.953 1.00 81.50 72 GLY A CA 1
ATOM 511 C C . GLY A 1 72 ? -6.174 -8.370 -7.549 1.00 81.50 72 GLY A C 1
ATOM 512 O O . GLY A 1 72 ? -6.655 -7.973 -8.610 1.00 81.50 72 GLY A O 1
ATOM 513 N N . HIS A 1 73 ? -5.249 -7.672 -6.883 1.00 84.44 73 HIS A N 1
ATOM 514 C CA . HIS A 1 73 ? -4.699 -6.411 -7.372 1.00 84.44 73 HIS A CA 1
ATOM 515 C C . HIS A 1 73 ? -3.699 -6.646 -8.512 1.00 84.44 73 HIS A C 1
ATOM 517 O O . HIS A 1 73 ? -2.967 -7.632 -8.508 1.00 84.44 73 HIS A O 1
ATOM 523 N N . LYS A 1 74 ? -3.664 -5.737 -9.497 1.00 84.06 74 LYS A N 1
ATOM 524 C CA . LYS A 1 74 ? -2.787 -5.852 -10.679 1.00 84.06 74 LYS A CA 1
ATOM 525 C C . LYS A 1 74 ? -1.301 -5.894 -10.295 1.00 84.06 74 LYS A C 1
ATOM 527 O O . LYS A 1 74 ? -0.552 -6.658 -10.895 1.00 84.06 74 LYS A O 1
ATOM 532 N N . GLY A 1 75 ? -0.902 -5.060 -9.334 1.00 87.81 75 GLY A N 1
ATOM 533 C CA . GLY A 1 75 ? 0.438 -5.043 -8.751 1.00 87.81 75 GLY A CA 1
ATOM 534 C C . GLY A 1 75 ? 0.437 -5.612 -7.339 1.00 87.81 75 GLY A C 1
ATOM 535 O O . GLY A 1 75 ? -0.254 -6.585 -7.040 1.00 87.81 75 GLY A O 1
ATOM 536 N N . VAL A 1 76 ? 1.191 -4.999 -6.432 1.00 88.81 76 VAL A N 1
ATOM 537 C CA . VAL A 1 76 ? 1.134 -5.361 -5.011 1.00 88.81 76 VAL A CA 1
ATOM 538 C C . VAL A 1 76 ? 0.199 -4.415 -4.281 1.00 88.81 76 VAL A C 1
ATOM 540 O O . VAL A 1 76 ? 0.294 -3.205 -4.439 1.00 88.81 76 VAL A O 1
ATOM 543 N N . ARG A 1 77 ? -0.678 -4.954 -3.433 1.00 90.12 77 ARG A N 1
ATOM 544 C CA . ARG A 1 77 ? -1.425 -4.166 -2.451 1.00 90.12 77 ARG A CA 1
ATOM 545 C C . ARG A 1 77 ? -1.340 -4.831 -1.086 1.00 90.12 77 ARG A C 1
ATOM 547 O O . ARG A 1 77 ? -1.833 -5.941 -0.897 1.00 90.12 77 ARG A O 1
ATOM 554 N N . ALA A 1 78 ? -0.717 -4.133 -0.145 1.00 88.06 78 ALA A N 1
ATOM 555 C CA . ALA A 1 78 ? 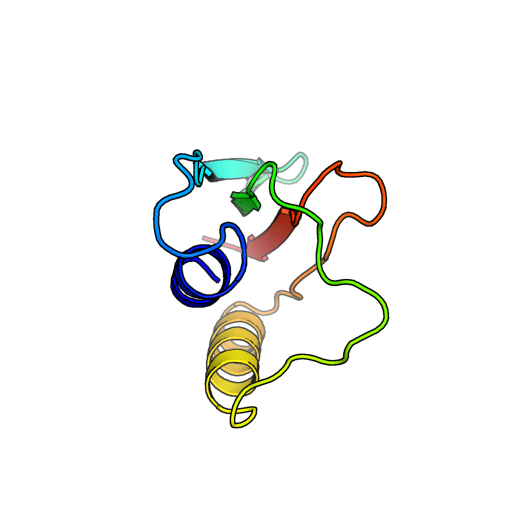-0.597 -4.536 1.248 1.00 88.06 78 ALA A CA 1
ATOM 556 C C . ALA A 1 78 ? -1.494 -3.662 2.129 1.00 88.06 78 ALA A C 1
ATOM 558 O O . ALA A 1 78 ? -1.450 -2.437 2.024 1.00 88.06 78 ALA A O 1
ATOM 559 N N . ARG A 1 79 ? -2.266 -4.289 3.013 1.00 88.44 79 ARG A N 1
ATOM 560 C CA . ARG A 1 79 ? -3.208 -3.647 3.933 1.00 88.44 79 ARG A CA 1
ATOM 561 C C . ARG A 1 79 ? -2.863 -3.994 5.378 1.00 88.44 79 ARG A C 1
ATOM 563 O O . ARG A 1 79 ? -2.475 -5.123 5.664 1.00 88.44 79 ARG A O 1
ATOM 570 N N . LEU A 1 80 ? -2.989 -3.027 6.279 1.00 86.50 80 LEU A N 1
ATOM 571 C CA . LEU A 1 80 ? -2.782 -3.187 7.718 1.00 86.50 80 LEU A CA 1
ATOM 572 C C . LEU A 1 80 ? -3.862 -2.393 8.459 1.00 86.50 80 LEU A C 1
ATOM 574 O O . LEU A 1 80 ? -3.872 -1.167 8.371 1.00 86.50 80 LEU A O 1
ATOM 578 N N . ALA A 1 81 ? -4.740 -3.079 9.192 1.00 87.62 81 ALA A N 1
ATOM 579 C CA . ALA A 1 81 ? -5.817 -2.455 9.966 1.00 87.62 81 ALA A CA 1
ATOM 580 C C . ALA A 1 81 ? -5.501 -2.461 11.466 1.00 87.62 81 ALA A C 1
ATOM 582 O O . ALA A 1 81 ? -5.347 -3.540 12.036 1.00 87.62 81 ALA A O 1
ATOM 583 N N . PHE A 1 82 ? -5.414 -1.308 12.122 1.00 83.00 82 PHE A N 1
ATOM 584 C CA . PHE A 1 82 ? -5.032 -1.199 13.533 1.00 83.00 82 PHE A CA 1
ATOM 585 C C . PHE A 1 82 ? -5.917 -0.232 14.320 1.00 83.00 82 PHE A C 1
ATOM 587 O O . PHE A 1 82 ? -6.457 0.726 13.768 1.00 83.00 82 PHE A O 1
ATOM 594 N N . ASP A 1 83 ? -6.053 -0.494 15.620 1.00 82.69 83 ASP A N 1
ATOM 595 C CA . ASP A 1 83 ? -6.743 0.409 16.545 1.00 82.69 83 ASP A CA 1
ATOM 596 C C . ASP A 1 83 ? -5.917 1.698 16.729 1.00 82.69 83 ASP A C 1
ATOM 598 O O . ASP A 1 83 ? -4.685 1.629 16.801 1.00 82.69 83 ASP A O 1
ATOM 602 N N . LEU A 1 84 ? -6.587 2.855 16.803 1.00 67.38 84 LEU A N 1
ATOM 603 C CA . LEU A 1 84 ? -5.973 4.153 17.126 1.00 67.38 84 LEU A CA 1
ATOM 604 C C . LEU A 1 84 ? -5.809 4.356 18.636 1.00 67.38 84 LEU A C 1
ATOM 606 O O . LEU A 1 84 ? -6.692 3.899 19.397 1.00 67.38 84 LEU A O 1
#

Sequence (84 aa):
LVTNAVKYAYEPGQGGEIRVILEPDENGRALLTVEDDGPGMGDGAVKGTGLGGKIISAMASGLRSAVEFDKGHKGVRARLAFDL

Foldseek 3Di:
DVVLCVVPQDDVPDDWDWDWDWDADPVRWIKTKIDTLGQAPPPDDPPDPCVVVVVVVVVLVVQVWDWDWDPPHNYTMIMITGHD